Protein AF-A0ABD0NC02-F1 (afdb_monomer_lite)

Organism: Cirrhinus mrigala (NCBI:txid683832)

InterPro domains:
  IPR001356 Homeodoma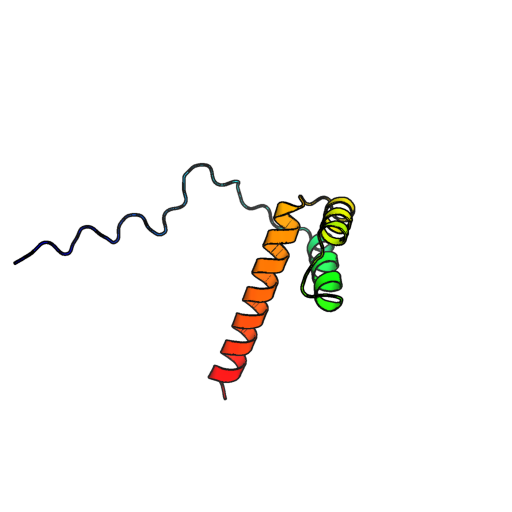in [PF00046] (18-74)
  IPR001356 Homeodomain [PS50071] (15-75)
  IPR001356 Homeodomain [SM00389] (17-79)
  IPR001356 Homeodomain [cd00086] (18-74)
  IPR009057 Homedomain-like superfamily [SSF46689] (8-77)
  IPR017970 Homeobox, conserved site [PS00027] (50-73)
  IPR020479 Homeodomain, metazoa [PR00024] (39-50)
  IPR020479 Homeodomain, metazoa [PR00024] (54-64)
  IPR020479 Homeodomain, metazoa [PR00024] (64-73)
  IPR046333 Homeobox protein Hox-A10/abdominal-B-like [PTHR45874] (3-79)

Foldseek 3Di:
DDDDDPDPDPDPDDDPPDDDDDDADPVLVVVLVVVCVVPLDDDQVRLVVSCVVRVHDSVVSVVVSVVVVVVVVVVVVVVVVVD

pLDDT: mean 86.52, std 17.55, range [42.0, 98.5]

Structure (mmCIF, N/CA/C/O backbone):
data_AF-A0ABD0NC02-F1
#
_entry.id   AF-A0ABD0NC02-F1
#
loop_
_atom_site.group_PDB
_atom_site.id
_atom_site.type_symbol
_atom_site.label_atom_id
_atom_site.label_alt_id
_atom_site.label_comp_id
_atom_site.label_asym_id
_atom_site.label_entity_id
_atom_site.label_seq_id
_atom_site.pdbx_PDB_ins_code
_atom_site.Cartn_x
_atom_site.Cartn_y
_atom_site.Cartn_z
_atom_site.occupancy
_atom_site.B_iso_or_equiv
_atom_site.auth_seq_id
_atom_site.auth_comp_id
_atom_site.auth_asym_id
_atom_site.auth_atom_id
_atom_site.pdbx_PDB_model_num
ATOM 1 N N . GLU A 1 1 ? 9.538 41.003 -23.950 1.00 42.00 1 GLU A N 1
ATOM 2 C CA . GLU A 1 1 ? 9.799 39.550 -23.870 1.00 42.00 1 GLU A CA 1
ATOM 3 C C . GLU A 1 1 ? 8.928 38.933 -22.788 1.00 42.00 1 GLU A C 1
ATOM 5 O O . GLU A 1 1 ? 8.754 39.504 -21.719 1.00 42.00 1 GLU A O 1
ATOM 10 N N . SER A 1 2 ? 8.252 37.849 -23.141 1.00 42.84 2 SER A N 1
ATOM 11 C CA . SER A 1 2 ? 7.085 37.291 -22.464 1.00 42.84 2 SER A CA 1
ATOM 12 C C . SER A 1 2 ? 7.438 36.369 -21.291 1.00 42.84 2 SER A C 1
ATOM 14 O O . SER A 1 2 ? 7.935 35.268 -21.498 1.00 42.84 2 SER A O 1
ATOM 16 N N . ASN A 1 3 ? 7.104 36.817 -20.078 1.00 47.53 3 ASN A N 1
ATOM 17 C CA . ASN A 1 3 ? 6.426 36.076 -19.001 1.00 47.53 3 ASN A CA 1
ATOM 18 C C . ASN A 1 3 ? 6.588 34.533 -19.004 1.00 47.53 3 ASN A C 1
ATOM 20 O O . ASN A 1 3 ? 5.682 33.813 -19.422 1.00 47.53 3 ASN A O 1
ATOM 24 N N . LEU A 1 4 ? 7.713 34.027 -18.482 1.00 52.75 4 LEU A N 1
ATOM 25 C CA . LEU A 1 4 ? 7.976 32.592 -18.278 1.00 52.75 4 LEU A CA 1
ATOM 26 C C . LEU A 1 4 ? 8.245 32.256 -16.796 1.00 52.75 4 LEU A C 1
ATOM 28 O O . LEU A 1 4 ? 9.137 31.477 -16.487 1.00 52.75 4 LEU A O 1
ATOM 32 N N . GLU A 1 5 ? 7.499 32.840 -15.853 1.00 49.88 5 GLU A N 1
ATOM 33 C CA . GLU A 1 5 ? 7.747 32.607 -14.412 1.00 49.88 5 GLU A CA 1
ATOM 34 C C . GLU A 1 5 ? 6.544 32.090 -13.604 1.00 49.88 5 GLU A C 1
ATOM 36 O O . GLU A 1 5 ? 6.608 31.987 -12.382 1.00 49.88 5 GLU A O 1
ATOM 41 N N . LYS A 1 6 ? 5.430 31.705 -14.245 1.00 46.53 6 LYS A N 1
ATOM 42 C CA . LYS A 1 6 ? 4.177 31.378 -13.524 1.00 46.53 6 LYS A CA 1
ATOM 43 C C . LYS A 1 6 ? 3.669 29.932 -13.623 1.00 46.53 6 LYS A C 1
ATOM 45 O O . LYS A 1 6 ? 2.489 29.704 -13.369 1.00 46.53 6 LYS A O 1
ATOM 50 N N . THR A 1 7 ? 4.517 28.933 -13.899 1.00 46.47 7 THR A N 1
ATOM 51 C CA . THR A 1 7 ? 4.029 27.540 -14.100 1.00 46.47 7 THR A CA 1
ATOM 52 C C . THR A 1 7 ? 4.719 26.456 -13.258 1.00 46.47 7 THR A C 1
ATOM 54 O O . THR A 1 7 ? 4.526 25.271 -13.512 1.00 46.47 7 THR A O 1
ATOM 57 N N . THR A 1 8 ? 5.478 26.791 -12.208 1.00 53.59 8 THR A N 1
ATOM 58 C CA . THR A 1 8 ? 6.183 25.778 -11.378 1.00 53.59 8 THR A CA 1
ATOM 59 C C . THR A 1 8 ? 5.773 25.748 -9.898 1.00 53.59 8 THR A C 1
ATOM 61 O O . THR A 1 8 ? 6.354 25.006 -9.112 1.00 53.59 8 THR A O 1
ATOM 64 N N . GLY A 1 9 ? 4.725 26.478 -9.495 1.00 49.25 9 GLY A N 1
ATOM 65 C CA . GLY A 1 9 ? 4.394 26.672 -8.072 1.00 49.25 9 GLY A CA 1
ATOM 66 C C . GLY A 1 9 ? 3.555 25.590 -7.368 1.00 49.25 9 GLY A C 1
ATOM 67 O O . GLY A 1 9 ? 3.582 25.519 -6.142 1.00 49.25 9 GLY A O 1
ATOM 68 N N . ASN A 1 10 ? 2.816 24.731 -8.087 1.00 53.47 10 ASN A N 1
ATOM 69 C CA . ASN A 1 10 ? 1.737 23.935 -7.462 1.00 53.47 10 ASN A CA 1
ATOM 70 C C . ASN A 1 10 ? 1.778 22.409 -7.678 1.00 53.47 10 ASN A C 1
ATOM 72 O O . ASN A 1 10 ? 0.937 21.699 -7.129 1.00 53.47 10 ASN A O 1
ATOM 76 N N . TRP A 1 11 ? 2.745 21.867 -8.422 1.00 56.66 11 TRP A N 1
ATOM 77 C CA . TRP A 1 11 ? 2.670 20.479 -8.914 1.00 56.66 11 TRP A CA 1
ATOM 78 C C . TRP A 1 11 ? 3.165 19.393 -7.950 1.00 56.66 11 TRP A C 1
ATOM 80 O O . TRP A 1 11 ? 2.963 18.208 -8.204 1.00 56.66 11 TRP A O 1
ATOM 90 N N . LEU A 1 12 ? 3.767 19.763 -6.818 1.00 67.06 12 LEU A N 1
ATOM 91 C CA . LEU A 1 12 ? 4.317 18.797 -5.852 1.00 67.06 12 LEU A CA 1
ATOM 92 C C . LEU A 1 12 ? 3.851 19.033 -4.413 1.00 67.06 12 LEU A C 1
ATOM 94 O O . LEU A 1 12 ? 4.129 18.216 -3.528 1.00 67.06 12 LEU A O 1
ATOM 98 N N . LYS A 1 13 ? 3.117 20.122 -4.154 1.00 72.88 13 LYS A N 1
ATOM 99 C CA . LYS A 1 13 ? 2.680 20.433 -2.796 1.00 72.88 13 LYS A CA 1
ATOM 100 C C . LYS A 1 13 ? 1.589 19.453 -2.390 1.00 72.88 13 LYS A C 1
ATOM 102 O O . LYS A 1 13 ? 0.577 19.275 -3.067 1.00 72.88 13 LYS A O 1
ATOM 107 N N . ALA A 1 14 ? 1.811 18.779 -1.268 1.00 72.00 14 ALA A N 1
ATOM 108 C CA . ALA A 1 14 ? 0.791 17.945 -0.668 1.00 72.00 14 ALA A CA 1
ATOM 109 C C . ALA A 1 14 ? -0.490 18.753 -0.478 1.00 72.00 14 ALA A C 1
ATOM 111 O O . ALA A 1 14 ? -0.456 19.751 0.236 1.00 72.00 14 ALA A O 1
ATOM 112 N N . LYS A 1 15 ? -1.616 18.313 -1.062 1.00 78.56 15 LYS A N 1
ATOM 113 C CA . LYS A 1 15 ? -2.914 18.840 -0.632 1.00 78.56 15 LYS A CA 1
ATOM 114 C C . LYS A 1 15 ? -3.004 18.682 0.888 1.00 78.56 15 LYS A C 1
ATOM 116 O O . LYS A 1 15 ? -2.750 17.589 1.409 1.00 78.56 15 LYS A O 1
ATOM 121 N N . SER A 1 16 ? -3.314 19.780 1.574 1.00 76.38 16 SER A N 1
ATOM 122 C CA . SER A 1 16 ? -3.620 19.756 3.003 1.00 76.38 16 SER A CA 1
ATOM 123 C C . SER A 1 16 ? -4.778 18.776 3.238 1.00 76.38 16 SER A C 1
ATOM 125 O O . SER A 1 16 ? -5.682 18.689 2.407 1.00 76.38 16 SER A O 1
ATOM 127 N N . GLY A 1 17 ? -4.705 17.961 4.292 1.00 76.75 17 GLY A N 1
ATOM 128 C CA . GLY A 1 17 ? -5.696 16.909 4.575 1.00 76.75 17 GLY A CA 1
ATOM 129 C C . GLY A 1 17 ? -5.373 15.509 4.032 1.00 76.75 17 GLY A C 1
ATOM 130 O O . GLY A 1 17 ? -6.184 14.592 4.172 1.00 76.75 17 GLY A O 1
ATOM 131 N N . ARG A 1 18 ? -4.188 15.274 3.444 1.00 80.31 18 ARG A N 1
ATOM 132 C CA . ARG A 1 18 ? -3.747 13.893 3.168 1.00 80.31 18 ARG A CA 1
ATOM 133 C C . ARG A 1 18 ? -3.613 13.107 4.477 1.00 80.31 18 ARG A C 1
ATOM 135 O O . ARG A 1 18 ? -2.920 13.545 5.392 1.00 80.31 18 ARG A O 1
ATOM 142 N N . LYS A 1 19 ? -4.226 11.915 4.534 1.00 83.00 19 LYS A N 1
ATOM 143 C CA . LYS A 1 19 ? -4.107 10.996 5.678 1.00 83.00 19 LYS A CA 1
ATOM 144 C C . LYS A 1 19 ? -2.628 10.772 6.015 1.00 83.00 19 LYS A C 1
ATOM 146 O O . LYS A 1 19 ? -1.830 10.473 5.119 1.00 83.00 19 LYS A O 1
ATOM 151 N N . LYS A 1 20 ? -2.277 10.915 7.299 1.00 86.75 20 LYS A N 1
ATOM 152 C CA . LYS A 1 20 ? -0.917 10.677 7.802 1.00 86.75 20 LYS A CA 1
ATOM 153 C C . LYS A 1 20 ? -0.468 9.267 7.413 1.00 86.75 20 LYS A C 1
ATOM 155 O O . LYS A 1 20 ? -1.255 8.321 7.453 1.00 86.75 20 LYS A O 1
ATOM 160 N N . ARG A 1 21 ? 0.795 9.134 7.003 1.00 87.31 21 ARG A N 1
ATOM 161 C CA . ARG A 1 21 ? 1.375 7.827 6.686 1.00 87.31 21 ARG A CA 1
ATOM 162 C C . ARG A 1 21 ? 1.479 7.000 7.963 1.00 87.31 21 ARG A C 1
ATOM 164 O O . ARG A 1 21 ? 2.026 7.468 8.956 1.00 87.31 21 ARG A O 1
ATOM 171 N N . CYS A 1 22 ? 1.000 5.769 7.884 1.00 91.75 22 CYS A N 1
ATOM 172 C CA . CYS A 1 22 ? 1.174 4.753 8.909 1.00 91.75 22 CYS A CA 1
ATOM 173 C C . CYS A 1 22 ? 1.968 3.611 8.264 1.00 91.75 22 CYS A C 1
ATOM 175 O O . CYS A 1 22 ? 1.490 3.067 7.262 1.00 91.75 22 CYS A O 1
ATOM 177 N N . PRO A 1 23 ? 3.175 3.289 8.759 1.00 94.44 23 PRO A N 1
ATOM 178 C CA . PRO A 1 23 ? 3.913 2.118 8.301 1.00 94.44 23 PRO A CA 1
ATOM 179 C C . PRO A 1 23 ? 3.087 0.845 8.504 1.00 94.44 23 PRO A C 1
ATOM 181 O O . PRO A 1 23 ? 2.352 0.733 9.484 1.00 94.44 23 PRO A O 1
ATOM 184 N N . TYR A 1 24 ? 3.208 -0.106 7.580 1.00 97.69 24 TYR A N 1
ATOM 185 C CA . TYR A 1 24 ? 2.634 -1.437 7.763 1.00 97.69 24 TYR A CA 1
ATOM 186 C C . TYR A 1 24 ? 3.500 -2.255 8.716 1.00 97.69 24 TYR A C 1
ATOM 188 O O . TYR A 1 24 ? 4.717 -2.065 8.787 1.00 97.69 24 TYR A O 1
ATOM 196 N N . THR A 1 25 ? 2.877 -3.173 9.449 1.00 98.38 25 THR A N 1
ATOM 197 C CA . THR A 1 25 ? 3.602 -4.101 10.320 1.00 98.38 25 THR A CA 1
ATOM 198 C C . THR A 1 25 ? 4.438 -5.083 9.490 1.00 98.38 25 THR A C 1
ATOM 200 O O . THR A 1 25 ? 4.230 -5.259 8.282 1.00 98.38 25 THR A O 1
ATOM 203 N N . LYS A 1 26 ? 5.389 -5.765 10.142 1.00 97.88 26 LYS A N 1
ATOM 204 C CA . LYS A 1 26 ? 6.183 -6.825 9.497 1.00 97.88 26 LYS A CA 1
ATOM 205 C C . LYS A 1 26 ? 5.286 -7.933 8.936 1.00 97.88 26 LYS A C 1
ATOM 207 O O . LYS A 1 26 ? 5.477 -8.341 7.798 1.00 97.88 26 LYS A O 1
ATOM 212 N N . HIS A 1 27 ? 4.277 -8.351 9.703 1.00 98.00 27 HIS A N 1
ATOM 213 C CA . HIS A 1 27 ? 3.305 -9.360 9.283 1.00 98.00 27 HIS A CA 1
ATOM 214 C C . HIS A 1 27 ? 2.504 -8.914 8.049 1.00 98.00 27 HIS A C 1
ATOM 216 O O . HIS A 1 27 ? 2.467 -9.635 7.059 1.00 98.00 27 HIS A O 1
ATOM 222 N N . GLN A 1 28 ? 1.962 -7.688 8.051 1.00 98.38 28 GLN A N 1
ATOM 223 C CA . GLN A 1 28 ? 1.246 -7.135 6.892 1.00 98.38 28 GLN A CA 1
ATOM 224 C C . GLN A 1 28 ? 2.116 -7.126 5.631 1.00 98.38 28 GLN A C 1
ATOM 226 O O . GLN A 1 28 ? 1.665 -7.503 4.555 1.00 98.38 28 GLN A O 1
ATOM 231 N N . THR A 1 29 ? 3.374 -6.704 5.765 1.00 98.19 29 THR A N 1
ATOM 232 C CA . THR A 1 29 ? 4.312 -6.648 4.636 1.00 98.19 29 THR A CA 1
ATOM 233 C C . THR A 1 29 ? 4.641 -8.045 4.113 1.00 98.19 29 THR A C 1
ATOM 235 O O . THR A 1 29 ? 4.677 -8.242 2.902 1.00 98.19 29 THR A O 1
ATOM 238 N N . LEU A 1 30 ? 4.848 -9.011 5.011 1.00 98.31 30 LEU A N 1
ATOM 239 C CA . LEU A 1 30 ? 5.145 -10.395 4.653 1.00 98.31 30 LEU A CA 1
ATOM 240 C C . LEU A 1 30 ? 4.012 -11.025 3.836 1.00 98.31 30 LEU A C 1
ATOM 242 O O . LEU A 1 30 ? 4.274 -11.584 2.777 1.00 98.31 30 LEU A O 1
ATOM 246 N N . GLU A 1 31 ? 2.768 -10.912 4.299 1.00 98.44 31 GLU A N 1
ATOM 247 C CA . GLU A 1 31 ? 1.614 -11.494 3.603 1.00 98.44 31 GLU A CA 1
ATOM 248 C C . GLU A 1 31 ? 1.383 -10.841 2.232 1.00 98.44 31 GLU A C 1
ATOM 250 O O . GLU A 1 31 ? 1.095 -11.529 1.254 1.00 98.44 31 GLU A O 1
ATOM 255 N N . LEU A 1 32 ? 1.594 -9.525 2.122 1.00 98.50 32 LEU A N 1
ATOM 256 C CA . LEU A 1 32 ? 1.520 -8.817 0.841 1.00 98.50 32 LEU A CA 1
ATOM 257 C C . LEU A 1 32 ? 2.603 -9.279 -0.150 1.00 98.50 32 LEU A C 1
ATOM 259 O O . LEU A 1 32 ? 2.311 -9.440 -1.335 1.00 98.50 32 LEU A O 1
ATOM 263 N N . GLU A 1 33 ? 3.840 -9.504 0.307 1.00 98.50 33 GLU A N 1
ATOM 264 C CA . GLU A 1 33 ? 4.921 -10.025 -0.544 1.00 98.50 33 GLU A CA 1
ATOM 265 C C . GLU A 1 33 ? 4.680 -11.485 -0.943 1.00 98.50 33 GLU A C 1
ATOM 267 O O . GLU A 1 33 ? 4.851 -11.810 -2.116 1.00 98.50 33 GLU A O 1
ATOM 272 N N . LYS A 1 34 ? 4.231 -12.347 -0.018 1.00 98.25 34 LYS A N 1
ATOM 273 C CA . LYS A 1 34 ? 3.856 -13.737 -0.333 1.00 98.25 34 LYS A CA 1
ATOM 274 C C . LYS A 1 34 ? 2.822 -13.785 -1.450 1.00 98.25 34 LYS A C 1
ATOM 276 O O . LYS A 1 34 ? 3.012 -14.495 -2.434 1.00 98.25 34 LYS A O 1
ATOM 281 N N . GLU A 1 35 ? 1.766 -12.986 -1.327 1.00 98.31 35 GLU A N 1
ATOM 282 C CA . GLU A 1 35 ? 0.743 -12.924 -2.360 1.00 98.31 35 GLU A CA 1
ATOM 283 C C . GLU A 1 35 ? 1.295 -12.372 -3.677 1.00 98.31 35 GLU A C 1
ATOM 285 O O . GLU A 1 35 ? 0.978 -12.891 -4.738 1.00 98.31 35 GLU A O 1
ATOM 290 N N . PHE A 1 36 ? 2.141 -11.340 -3.639 1.00 98.12 36 PHE A N 1
ATOM 291 C CA . PHE A 1 36 ? 2.728 -10.773 -4.853 1.00 98.12 36 PHE A CA 1
ATOM 292 C C . PHE A 1 36 ? 3.593 -11.776 -5.625 1.00 98.12 36 PHE A C 1
ATOM 294 O O . PHE A 1 36 ? 3.614 -11.739 -6.855 1.00 98.12 36 PHE A O 1
ATOM 301 N N . LEU A 1 37 ? 4.306 -12.649 -4.907 1.00 97.44 37 LEU A N 1
ATOM 302 C CA . 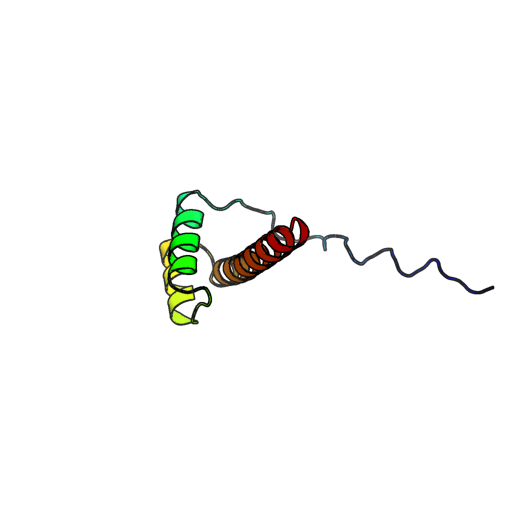LEU A 1 37 ? 5.086 -13.740 -5.492 1.00 97.44 37 LEU A CA 1
ATOM 303 C C . LEU A 1 37 ? 4.191 -14.821 -6.106 1.00 97.44 37 LEU A C 1
ATOM 305 O O . LEU A 1 37 ? 4.564 -15.393 -7.125 1.00 97.44 37 LEU A O 1
ATOM 309 N N . PHE A 1 38 ? 3.019 -15.072 -5.518 1.00 97.38 38 PHE A N 1
ATOM 310 C CA . PHE A 1 38 ? 2.023 -15.981 -6.081 1.00 97.38 38 PHE A CA 1
ATOM 311 C C . PHE A 1 38 ? 1.348 -15.386 -7.327 1.00 97.38 38 PHE A C 1
ATOM 313 O O . PHE A 1 38 ? 1.270 -16.030 -8.370 1.00 97.38 38 PHE A O 1
ATOM 320 N N . ASN A 1 39 ? 0.884 -14.137 -7.238 1.00 95.69 39 ASN A N 1
ATOM 321 C CA . ASN A 1 39 ? 0.292 -13.404 -8.346 1.00 95.69 39 ASN A CA 1
ATOM 322 C C . ASN A 1 39 ? 0.5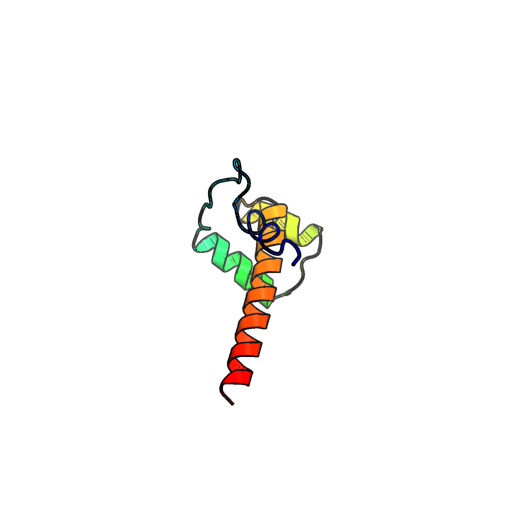17 -11.890 -8.206 1.00 95.69 39 ASN A C 1
ATOM 324 O O . ASN A 1 39 ? 0.009 -11.223 -7.304 1.00 95.69 39 ASN A O 1
ATOM 328 N N . MET A 1 40 ? 1.208 -11.301 -9.181 1.00 96.81 40 MET A N 1
ATOM 329 C CA . MET A 1 40 ? 1.525 -9.869 -9.199 1.00 96.81 40 MET A CA 1
ATOM 330 C C . MET A 1 40 ? 0.301 -8.956 -9.426 1.00 96.81 40 MET A C 1
ATOM 332 O O . MET A 1 40 ? 0.409 -7.725 -9.294 1.00 96.81 40 MET A O 1
ATOM 336 N N . TYR A 1 41 ? -0.856 -9.525 -9.784 1.00 97.81 41 TYR A N 1
ATOM 337 C CA . TYR A 1 41 ? -2.109 -8.827 -10.066 1.00 97.81 41 TYR A CA 1
ATOM 338 C C . TYR A 1 41 ? -3.281 -9.472 -9.323 1.00 97.81 41 TYR A C 1
ATOM 340 O O . TYR A 1 41 ? -3.649 -10.612 -9.568 1.00 97.81 41 TYR A O 1
ATOM 348 N N . LEU A 1 42 ? -3.933 -8.705 -8.453 1.00 96.69 42 LEU A N 1
ATOM 349 C CA . LEU A 1 42 ? -5.072 -9.207 -7.690 1.00 96.69 42 LEU A CA 1
ATOM 350 C C . LEU A 1 42 ? -6.389 -9.100 -8.455 1.00 96.69 42 LEU A C 1
ATOM 352 O O . LEU A 1 42 ? -6.723 -8.037 -8.989 1.00 96.69 42 LEU A O 1
ATOM 356 N N . THR A 1 43 ? -7.200 -10.153 -8.358 1.00 97.81 43 THR A N 1
ATOM 357 C CA . THR A 1 43 ? -8.641 -10.082 -8.619 1.00 97.81 43 THR A CA 1
ATOM 358 C C . THR A 1 43 ? -9.345 -9.271 -7.521 1.00 97.81 43 THR A C 1
ATOM 360 O O . THR A 1 43 ? -8.759 -8.914 -6.492 1.00 97.81 43 THR A O 1
ATOM 363 N N . ARG A 1 44 ? -10.619 -8.916 -7.736 1.00 97.50 44 ARG A N 1
ATOM 364 C CA . ARG A 1 44 ? -11.416 -8.210 -6.717 1.00 97.50 44 ARG A CA 1
ATOM 365 C C . ARG A 1 44 ? -11.594 -9.056 -5.459 1.00 97.50 44 ARG A C 1
ATOM 367 O O . ARG A 1 44 ? -11.391 -8.539 -4.369 1.00 97.50 44 ARG A O 1
ATOM 374 N N . GLU A 1 45 ? -11.957 -10.318 -5.627 1.00 98.00 45 GLU A N 1
ATOM 375 C CA . GLU A 1 45 ? -12.207 -11.253 -4.532 1.00 98.00 45 GLU A CA 1
ATOM 376 C C . GLU A 1 45 ? -10.959 -11.454 -3.674 1.00 98.00 45 GLU A C 1
ATOM 378 O O . GLU A 1 45 ? -10.977 -11.150 -2.482 1.00 98.00 45 GLU A O 1
ATOM 383 N N . ARG A 1 46 ? -9.829 -11.792 -4.305 1.00 97.88 46 ARG A N 1
ATOM 384 C CA . ARG A 1 46 ? -8.580 -12.035 -3.581 1.00 97.88 46 ARG A CA 1
ATOM 385 C C . ARG A 1 46 ? -8.103 -10.811 -2.802 1.00 97.88 46 ARG A C 1
ATOM 387 O O . ARG A 1 46 ? -7.627 -10.910 -1.674 1.00 97.88 46 ARG A O 1
ATOM 394 N N . ARG A 1 47 ? -8.283 -9.617 -3.373 1.00 98.31 47 ARG A N 1
ATOM 395 C CA . ARG A 1 47 ? -7.962 -8.360 -2.688 1.00 98.31 47 ARG A CA 1
ATOM 396 C C . ARG A 1 47 ? -8.805 -8.141 -1.430 1.00 98.31 47 ARG A C 1
ATOM 398 O O . ARG A 1 47 ? -8.267 -7.653 -0.436 1.00 98.31 47 ARG A O 1
ATOM 405 N N . LEU A 1 48 ? -10.090 -8.497 -1.467 1.00 98.31 48 LEU A N 1
ATOM 406 C CA . LEU A 1 48 ? -10.982 -8.402 -0.309 1.00 98.31 48 LEU A CA 1
ATOM 407 C C . LEU A 1 48 ? -10.602 -9.412 0.780 1.00 98.31 48 LEU A C 1
ATOM 409 O O . LEU A 1 48 ? -10.628 -9.058 1.956 1.00 98.31 48 LEU A O 1
ATOM 413 N N . GLU A 1 49 ? -10.215 -10.631 0.410 1.00 98.19 49 GLU A N 1
ATOM 414 C CA . GLU A 1 49 ? -9.741 -11.647 1.360 1.00 98.19 49 GLU A CA 1
ATOM 415 C C . GLU A 1 49 ? -8.500 -11.176 2.119 1.00 98.19 49 GLU A C 1
ATOM 417 O O . GLU A 1 49 ? -8.490 -11.168 3.349 1.00 98.19 49 GLU A O 1
ATOM 422 N N . ILE A 1 50 ? -7.487 -10.699 1.391 1.00 97.81 50 ILE A N 1
ATOM 423 C CA . ILE A 1 50 ? -6.244 -10.195 1.987 1.00 97.81 50 ILE A CA 1
ATOM 424 C C . ILE A 1 50 ? -6.532 -8.980 2.862 1.00 97.81 50 ILE A C 1
ATOM 426 O O . ILE A 1 50 ? -6.055 -8.885 3.985 1.00 97.81 50 ILE A O 1
ATOM 430 N N . SER A 1 51 ? -7.348 -8.044 2.372 1.00 98.25 51 SER A N 1
ATOM 431 C CA . SER A 1 51 ? -7.763 -6.864 3.136 1.00 98.25 51 SER A CA 1
ATOM 432 C C . SER A 1 51 ? -8.297 -7.252 4.520 1.00 98.25 51 SER A C 1
ATOM 434 O O . SER A 1 51 ? -7.865 -6.676 5.522 1.00 98.25 51 SER A O 1
ATOM 436 N N . LYS A 1 52 ? -9.164 -8.269 4.584 1.00 98.12 52 LYS A N 1
ATOM 437 C CA . LYS A 1 52 ? -9.709 -8.784 5.844 1.00 98.12 52 LYS A CA 1
ATOM 438 C C . LYS A 1 52 ? -8.648 -9.486 6.695 1.00 98.12 52 LYS A C 1
ATOM 440 O O . LYS A 1 52 ? -8.593 -9.222 7.892 1.00 98.12 52 LYS A O 1
ATOM 445 N N . SER A 1 53 ? -7.802 -10.335 6.106 1.00 97.81 53 SER A N 1
ATOM 446 C CA . SER A 1 53 ? -6.847 -11.154 6.868 1.00 97.81 53 SER A CA 1
ATOM 447 C C . SER A 1 53 ? -5.750 -10.342 7.563 1.00 97.81 53 SER A C 1
ATOM 449 O O . SER A 1 53 ? -5.350 -10.690 8.669 1.00 97.81 53 SER A O 1
ATOM 451 N N . ILE A 1 54 ? -5.293 -9.237 6.961 1.00 97.94 54 ILE A N 1
ATOM 452 C CA . ILE A 1 54 ? -4.206 -8.404 7.515 1.00 97.94 54 ILE A CA 1
ATOM 453 C C . ILE A 1 54 ? -4.663 -7.025 8.008 1.00 97.94 54 ILE A C 1
ATOM 455 O O . ILE A 1 54 ? -3.837 -6.139 8.261 1.00 97.94 54 ILE A O 1
ATOM 459 N N . ASN A 1 55 ? -5.979 -6.842 8.150 1.00 97.94 55 ASN A N 1
ATOM 460 C CA . ASN A 1 55 ? -6.626 -5.631 8.654 1.00 97.94 55 ASN A CA 1
ATOM 461 C C . ASN A 1 55 ? -6.167 -4.345 7.934 1.00 97.94 55 ASN A C 1
ATOM 463 O O . ASN A 1 55 ? -5.822 -3.331 8.547 1.00 97.94 55 ASN A O 1
ATOM 467 N N . LEU A 1 56 ? -6.134 -4.401 6.603 1.00 97.69 56 LEU A N 1
ATOM 468 C CA . LEU A 1 56 ? -5.927 -3.247 5.729 1.00 97.69 56 LEU A CA 1
ATOM 469 C C . LEU A 1 56 ? -7.197 -2.994 4.927 1.00 97.69 56 LEU A C 1
ATOM 471 O O . LEU A 1 56 ? -7.974 -3.901 4.682 1.00 97.69 56 LEU A O 1
ATOM 475 N N . THR A 1 57 ? -7.411 -1.773 4.452 1.00 98.06 57 THR A N 1
ATOM 476 C CA . THR A 1 57 ? -8.520 -1.489 3.525 1.00 98.06 57 THR A CA 1
ATOM 477 C C . THR A 1 57 ? -8.243 -2.041 2.122 1.00 98.06 57 THR A C 1
ATOM 479 O O . THR A 1 57 ? -7.093 -2.050 1.675 1.00 98.06 57 THR A O 1
ATOM 482 N N . ASP A 1 58 ? -9.297 -2.386 1.371 1.00 97.69 58 ASP A N 1
ATOM 483 C CA . ASP A 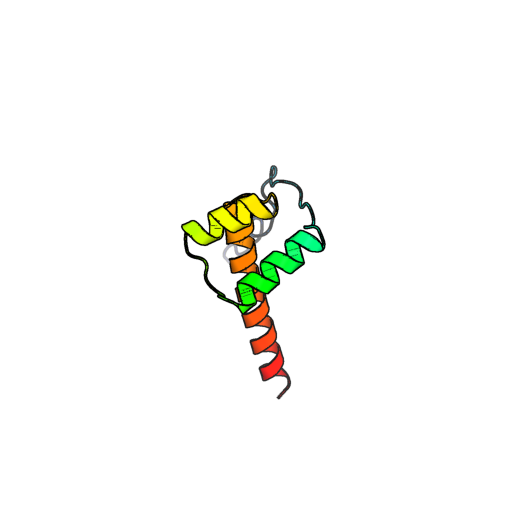1 58 ? -9.211 -2.810 -0.042 1.00 97.69 58 ASP A CA 1
ATOM 484 C C . ASP A 1 58 ? -8.341 -1.851 -0.875 1.00 97.69 58 ASP A C 1
ATOM 486 O O . ASP A 1 58 ? -7.455 -2.252 -1.635 1.00 97.69 58 ASP A O 1
ATOM 490 N N . ARG A 1 59 ? -8.523 -0.545 -0.644 1.00 97.12 59 ARG A N 1
ATOM 491 C CA . ARG A 1 59 ? -7.750 0.516 -1.292 1.00 97.12 59 ARG A CA 1
ATOM 492 C C . ARG A 1 59 ? -6.264 0.474 -0.927 1.00 97.12 59 ARG A C 1
ATOM 494 O O . ARG A 1 59 ? -5.435 0.725 -1.799 1.00 97.12 59 ARG A O 1
ATOM 501 N N . GLN A 1 60 ? -5.910 0.197 0.327 1.00 97.81 60 GLN A N 1
ATOM 502 C CA . GLN A 1 60 ? -4.508 0.077 0.747 1.00 97.81 60 GLN A CA 1
ATOM 503 C C . GLN A 1 60 ? -3.834 -1.124 0.088 1.00 97.81 60 GLN A C 1
ATOM 505 O O . GLN A 1 60 ? -2.740 -0.960 -0.447 1.00 97.81 60 GLN A O 1
ATOM 510 N N . VAL A 1 61 ? -4.507 -2.279 0.036 1.00 98.25 61 VAL A N 1
ATOM 511 C CA . VAL A 1 61 ? -3.993 -3.465 -0.667 1.00 98.25 61 VAL A CA 1
ATOM 512 C C . VAL A 1 61 ? -3.803 -3.151 -2.156 1.00 98.25 61 VAL A C 1
ATOM 514 O O . VAL A 1 61 ? -2.723 -3.367 -2.704 1.00 98.25 61 VAL A O 1
ATOM 517 N N . LYS A 1 62 ? -4.793 -2.516 -2.803 1.00 98.06 62 LYS A N 1
ATOM 518 C CA . LYS A 1 62 ? -4.686 -2.067 -4.205 1.00 98.06 62 LYS A CA 1
ATOM 519 C C . LYS A 1 62 ? -3.469 -1.163 -4.437 1.00 98.06 62 LYS A C 1
ATOM 521 O O . LYS A 1 62 ? -2.714 -1.382 -5.385 1.00 98.06 62 LYS A O 1
ATOM 526 N N . ILE A 1 63 ? -3.286 -0.148 -3.592 1.00 98.06 63 ILE A N 1
ATOM 527 C CA . ILE A 1 63 ? -2.175 0.810 -3.700 1.00 98.06 63 ILE A CA 1
ATOM 528 C C . ILE A 1 63 ? -0.835 0.120 -3.460 1.00 98.06 63 ILE A C 1
ATOM 530 O O . ILE A 1 63 ? 0.124 0.398 -4.178 1.00 98.06 63 ILE A O 1
ATOM 534 N N . TRP A 1 64 ? -0.751 -0.789 -2.489 1.00 98.25 64 TRP A N 1
ATOM 535 C CA . TRP A 1 64 ? 0.484 -1.516 -2.223 1.00 98.25 64 TRP A CA 1
ATOM 536 C C . TRP A 1 64 ? 0.904 -2.349 -3.437 1.00 98.25 64 TRP A C 1
ATOM 538 O O . TRP A 1 64 ? 2.042 -2.221 -3.875 1.00 98.25 64 TRP A O 1
ATOM 548 N N . PHE A 1 65 ? -0.018 -3.084 -4.070 1.00 98.50 65 PHE A N 1
ATOM 549 C CA . PHE A 1 65 ? 0.279 -3.857 -5.285 1.00 98.50 65 PHE A CA 1
ATOM 550 C C . PHE A 1 65 ? 0.722 -2.969 -6.457 1.00 98.50 65 PHE A C 1
ATOM 552 O O . PHE A 1 65 ? 1.646 -3.314 -7.194 1.00 98.50 65 PHE A O 1
ATOM 559 N N . GLN A 1 66 ? 0.107 -1.793 -6.620 1.00 98.31 66 GLN A N 1
ATOM 560 C CA . GLN A 1 66 ? 0.547 -0.807 -7.613 1.00 98.31 66 GLN A CA 1
ATOM 561 C C . GLN A 1 66 ? 1.979 -0.330 -7.331 1.00 98.31 66 GLN A C 1
ATOM 563 O O . GLN A 1 66 ? 2.835 -0.387 -8.216 1.00 98.31 66 GLN A O 1
ATOM 568 N N . ASN A 1 67 ? 2.264 0.071 -6.092 1.00 98.00 67 ASN A N 1
ATOM 569 C CA . ASN A 1 67 ? 3.595 0.511 -5.674 1.00 98.00 67 ASN A CA 1
ATOM 570 C C . ASN A 1 67 ? 4.634 -0.608 -5.806 1.00 98.00 67 ASN A C 1
ATOM 572 O O . ASN A 1 67 ? 5.764 -0.358 -6.223 1.00 98.00 67 ASN A O 1
ATOM 576 N N . ARG A 1 68 ? 4.253 -1.849 -5.499 1.00 98.31 68 ARG A N 1
ATOM 577 C CA . ARG A 1 68 ? 5.137 -3.010 -5.564 1.00 98.31 68 ARG A CA 1
ATOM 578 C C . ARG A 1 68 ? 5.562 -3.337 -6.993 1.00 98.31 68 ARG A C 1
ATOM 580 O O . ARG A 1 68 ? 6.747 -3.596 -7.219 1.00 98.31 68 ARG A O 1
ATOM 587 N N . ARG A 1 69 ? 4.643 -3.244 -7.963 1.00 98.00 69 ARG A N 1
ATOM 588 C CA . ARG A 1 69 ? 4.972 -3.347 -9.399 1.00 98.00 69 ARG A CA 1
ATOM 589 C C . ARG A 1 69 ? 5.886 -2.213 -9.854 1.00 98.00 69 ARG A C 1
ATOM 591 O O . ARG A 1 69 ? 6.843 -2.455 -10.585 1.00 98.00 69 ARG A O 1
ATOM 598 N N . MET A 1 70 ? 5.649 -0.988 -9.383 1.00 97.62 70 MET A N 1
ATOM 599 C CA . MET A 1 70 ? 6.535 0.141 -9.688 1.00 97.62 70 MET A CA 1
ATOM 600 C C . MET A 1 70 ? 7.944 -0.058 -9.120 1.00 97.62 70 MET A C 1
ATOM 602 O O . MET A 1 70 ? 8.915 0.226 -9.819 1.00 97.62 70 MET A O 1
ATOM 606 N N . LYS A 1 71 ? 8.069 -0.603 -7.902 1.00 95.69 71 LYS A N 1
ATOM 607 C CA . LYS A 1 71 ? 9.360 -0.974 -7.306 1.00 95.69 71 LY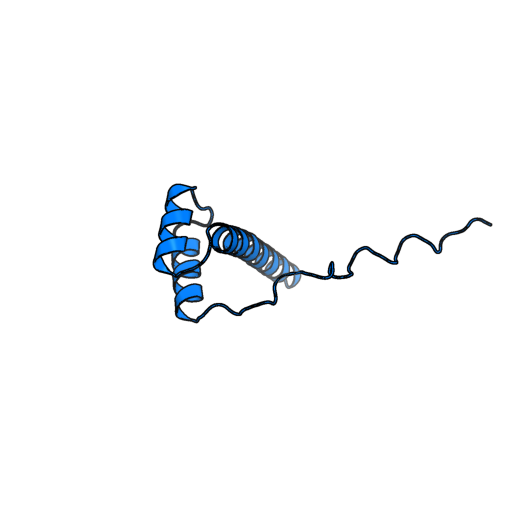S A CA 1
ATOM 608 C C . LYS A 1 71 ? 10.085 -2.021 -8.153 1.00 95.69 71 LYS A C 1
ATOM 610 O O . LYS A 1 71 ? 11.256 -1.826 -8.447 1.00 95.69 71 LYS A O 1
ATOM 615 N N . LEU A 1 72 ? 9.394 -3.072 -8.605 1.00 95.50 72 LEU A N 1
ATOM 616 C CA . LEU A 1 72 ? 9.991 -4.077 -9.493 1.00 95.50 72 LEU A CA 1
ATOM 617 C C . LEU A 1 72 ? 10.484 -3.457 -10.807 1.00 95.50 72 LEU A C 1
ATOM 619 O O . LEU A 1 72 ? 11.616 -3.691 -11.211 1.00 95.50 72 LEU A O 1
ATOM 623 N N . LYS A 1 73 ? 9.666 -2.610 -11.444 1.00 94.94 73 LYS A N 1
ATOM 624 C CA . LYS A 1 73 ? 10.056 -1.908 -12.674 1.00 94.94 73 LYS A CA 1
ATOM 625 C C . LYS A 1 73 ? 11.304 -1.042 -12.472 1.00 94.94 73 LYS A C 1
ATOM 627 O O . LYS A 1 73 ? 12.163 -1.003 -13.348 1.00 94.94 73 LYS A O 1
ATOM 632 N N . LYS A 1 74 ? 11.399 -0.348 -11.332 1.00 93.81 74 LYS A N 1
ATOM 633 C CA . LYS A 1 74 ? 12.565 0.469 -10.974 1.00 93.81 74 LYS A CA 1
ATOM 634 C C . LYS A 1 74 ? 13.822 -0.393 -10.807 1.00 93.81 74 LYS A C 1
ATOM 636 O O . LYS A 1 74 ? 14.824 -0.084 -11.437 1.00 93.81 74 LYS A O 1
ATOM 641 N N . LEU A 1 75 ? 13.732 -1.487 -10.050 1.00 91.81 75 LEU A N 1
ATOM 642 C CA . LEU A 1 75 ? 14.848 -2.419 -9.844 1.00 91.81 75 LEU A CA 1
ATOM 643 C C . LEU A 1 75 ? 15.339 -3.028 -11.162 1.00 91.81 75 LEU A C 1
ATOM 645 O O . LEU A 1 75 ? 16.541 -3.109 -11.392 1.00 91.81 75 LEU A O 1
ATOM 649 N N . ASN A 1 76 ? 14.419 -3.402 -12.055 1.00 89.56 76 ASN A N 1
ATOM 650 C CA . ASN A 1 76 ? 14.791 -3.919 -13.369 1.00 89.56 76 ASN A CA 1
ATOM 651 C C . ASN A 1 76 ? 15.526 -2.857 -14.191 1.00 89.56 76 ASN A C 1
ATOM 653 O O . ASN A 1 76 ? 16.560 -3.163 -14.765 1.00 89.56 76 ASN A O 1
ATOM 657 N N . ARG A 1 77 ? 15.040 -1.606 -14.213 1.00 87.75 77 ARG A N 1
ATOM 658 C CA . ARG A 1 77 ? 15.719 -0.509 -14.922 1.00 87.75 77 ARG A CA 1
ATOM 659 C C . ARG A 1 77 ? 17.134 -0.287 -14.392 1.00 87.75 77 ARG A C 1
ATOM 661 O O . ARG A 1 77 ? 18.053 -0.209 -15.191 1.00 87.75 77 ARG A O 1
ATOM 668 N N . GLU A 1 78 ? 17.296 -0.213 -13.073 1.00 84.56 78 GLU A N 1
ATOM 669 C CA . GLU A 1 78 ? 18.606 -0.036 -12.438 1.00 84.56 78 GLU A CA 1
ATOM 670 C C . GLU A 1 78 ? 19.555 -1.174 -12.822 1.00 84.56 78 GLU A C 1
ATOM 672 O O . GLU A 1 78 ? 20.665 -0.907 -13.262 1.00 84.56 78 GLU A O 1
ATOM 677 N N . ARG A 1 79 ? 19.092 -2.430 -12.787 1.00 82.56 79 ARG A N 1
ATOM 678 C CA . ARG A 1 79 ? 19.894 -3.598 -13.183 1.00 82.56 79 ARG A CA 1
ATOM 679 C C . ARG A 1 79 ? 20.432 -3.521 -14.619 1.00 82.56 79 ARG A C 1
ATOM 681 O O . ARG A 1 79 ? 21.517 -4.031 -14.867 1.00 82.56 79 ARG A O 1
ATOM 688 N N . TYR A 1 80 ? 19.699 -2.911 -15.551 1.00 72.88 80 TYR A N 1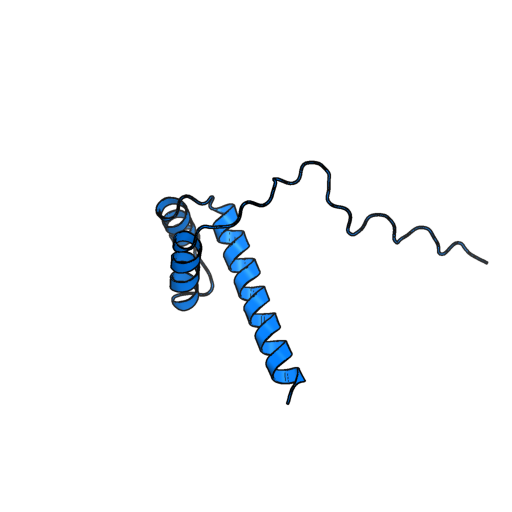
ATOM 689 C CA . TYR A 1 80 ? 20.157 -2.722 -16.936 1.00 72.88 80 TYR A CA 1
ATOM 690 C C . TYR A 1 80 ? 21.017 -1.472 -17.135 1.00 72.88 80 TYR A C 1
ATOM 692 O O . TYR A 1 80 ? 21.721 -1.400 -18.126 1.00 72.88 80 TYR A O 1
ATOM 700 N N . SER A 1 81 ? 20.960 -0.485 -16.238 1.00 69.38 81 SER A N 1
ATOM 701 C CA . SER A 1 81 ? 21.783 0.730 -16.338 1.00 69.38 81 SER A CA 1
ATOM 702 C C . SER A 1 81 ? 23.213 0.552 -15.813 1.00 69.38 81 SER A C 1
ATOM 704 O O . SER A 1 81 ? 24.032 1.441 -16.016 1.00 69.38 81 SER A O 1
ATOM 706 N N . PHE A 1 82 ? 23.503 -0.554 -15.121 1.00 59.06 82 PHE A N 1
ATOM 707 C CA . PHE A 1 82 ? 24.841 -0.902 -14.624 1.00 59.06 82 PHE A CA 1
ATOM 708 C C . PHE A 1 82 ? 25.560 -1.971 -15.470 1.00 59.06 82 PHE A C 1
ATOM 710 O O . PHE A 1 82 ? 26.669 -2.358 -15.107 1.00 59.06 82 PHE A O 1
ATOM 717 N N . ASN A 1 83 ? 24.939 -2.451 -16.554 1.00 53.16 83 ASN A N 1
ATOM 718 C CA . ASN A 1 83 ? 25.569 -3.296 -17.577 1.00 53.16 83 ASN A CA 1
ATOM 719 C C . ASN A 1 83 ? 25.796 -2.468 -18.840 1.00 53.16 83 ASN A C 1
ATOM 721 O O . ASN A 1 83 ? 26.803 -2.732 -19.525 1.00 53.16 83 ASN A O 1
#

Secondary structure (DSSP, 8-state):
-----SSSSSSSPPPTTPPPP-PPPHHHHHHHHHHHHH-SS--HHHHHHHHHHTT--HHHHHHHHHHHHHHHHHHHHHHHHT-

Sequence (83 aa):
ESNLEKTTGNWLKAKSGRKKRCPYTKHQTLELEKEFLFNMYLTRERRLEISKSINLTDRQVKIWFQNRRMKLKKLNRERYSFN

Radius of gyration: 18.31 Å; chains: 1; bounding box: 38×56×34 Å